Protein AF-A0A7Y4WKJ7-F1 (afdb_monomer_lite)

Sequence (105 aa):
PARAPDGDRYSGNDDFVRRARGNLYFWYYATLALFRVGGREWERWNTALQATLLPAQDEDGSWRPLDVYSEYAGDDDGERTYSTAMCVLSLEIYYRYFTPLLKVR

pLDDT: mean 82.93, std 15.84, range [37.53, 96.31]

Foldseek 3Di:
DLDACPVQADDDDCCCPVVVRLVLVVLLVVLLVQVVVDDPSNVVSLVVLCSHLVSQQDPVRFHARRDPVCVVVVHHPVRGVVVSVSSVSSNCNCVVPVDCVVPPD

Secondary structure (DSSP, 8-state):
-----TTTS--SHHHHHHS-TT-HHHHHHHHHHHHHH-HHHHHHHHHHHHHHHGGG--TTS-----SHHHHHHT--SS--HHHHHHHHHHHTHHHHH--GGG---

Radius of gyration: 14.6 Å; chains: 1; bounding box: 32×35×38 Å

Structure (mmCIF, N/CA/C/O backbone):
data_AF-A0A7Y4WKJ7-F1
#
_entry.id   AF-A0A7Y4WKJ7-F1
#
loop_
_atom_site.group_PDB
_atom_site.id
_atom_site.type_symbol
_atom_site.label_atom_id
_atom_site.label_alt_id
_atom_site.label_comp_id
_atom_site.label_asym_id
_atom_site.label_entity_id
_atom_site.label_seq_id
_atom_site.pdbx_PDB_ins_code
_atom_site.Cartn_x
_atom_site.Cartn_y
_atom_site.Cartn_z
_atom_site.occupancy
_atom_site.B_iso_or_equiv
_atom_site.auth_seq_id
_atom_site.auth_comp_id
_atom_site.auth_asym_id
_atom_site.auth_atom_id
_atom_site.pdbx_PDB_model_num
ATOM 1 N N . PRO A 1 1 ? 14.967 -15.045 3.866 1.00 37.53 1 PRO A N 1
ATOM 2 C CA . PRO A 1 1 ? 14.654 -14.124 2.751 1.00 37.53 1 PRO A CA 1
ATOM 3 C C . PRO A 1 1 ? 13.164 -13.766 2.745 1.00 37.53 1 PRO A C 1
ATOM 5 O O . PRO A 1 1 ? 12.325 -14.662 2.655 1.00 37.53 1 PRO A O 1
ATOM 8 N N . ALA A 1 2 ? 12.845 -12.481 2.926 1.00 39.16 2 ALA A N 1
ATOM 9 C CA . ALA A 1 2 ? 11.476 -11.997 2.811 1.00 39.16 2 ALA A CA 1
ATOM 10 C C . ALA A 1 2 ? 10.977 -12.318 1.396 1.00 39.16 2 ALA A C 1
ATOM 12 O O . ALA A 1 2 ? 11.627 -12.005 0.400 1.00 39.16 2 ALA A O 1
ATOM 13 N N . ARG A 1 3 ? 9.907 -13.109 1.320 1.00 44.72 3 ARG A N 1
ATOM 14 C CA . ARG A 1 3 ? 9.361 -13.590 0.057 1.00 44.72 3 ARG A CA 1
ATOM 15 C C . ARG A 1 3 ? 8.555 -12.437 -0.525 1.00 44.72 3 ARG A C 1
ATOM 17 O O . ARG A 1 3 ? 7.556 -12.055 0.076 1.00 44.72 3 ARG A O 1
ATOM 24 N N . ALA A 1 4 ? 9.000 -11.901 -1.660 1.00 54.78 4 ALA A N 1
ATOM 25 C CA . ALA A 1 4 ? 8.213 -10.958 -2.445 1.00 54.78 4 ALA A CA 1
ATOM 26 C C . ALA A 1 4 ? 6.790 -11.519 -2.653 1.00 54.78 4 ALA A C 1
ATOM 28 O O . ALA A 1 4 ? 6.624 -12.749 -2.680 1.00 54.78 4 ALA A O 1
ATOM 29 N N . PRO A 1 5 ? 5.765 -10.669 -2.822 1.00 56.06 5 PRO A N 1
ATOM 30 C CA . PRO A 1 5 ? 4.389 -11.085 -3.047 1.00 56.06 5 PRO A CA 1
ATOM 31 C C . PRO A 1 5 ? 4.231 -11.605 -4.486 1.00 56.06 5 PRO A C 1
ATOM 33 O O . PRO A 1 5 ? 3.405 -11.148 -5.267 1.00 56.06 5 PRO A O 1
ATOM 36 N N . ASP A 1 6 ? 5.023 -12.618 -4.854 1.00 57.69 6 ASP A N 1
ATOM 37 C CA . ASP A 1 6 ? 4.896 -13.390 -6.094 1.00 57.69 6 ASP A CA 1
ATOM 38 C C . ASP A 1 6 ? 3.503 -14.018 -6.201 1.00 57.69 6 ASP A C 1
ATOM 40 O O . ASP A 1 6 ? 2.977 -14.234 -7.290 1.00 57.69 6 ASP A O 1
ATOM 44 N N . GLY A 1 7 ? 2.884 -14.279 -5.046 1.00 61.84 7 GLY A N 1
ATOM 45 C CA . GLY A 1 7 ? 1.508 -14.724 -4.918 1.00 61.84 7 GLY A CA 1
ATOM 46 C C . GLY A 1 7 ? 0.464 -13.653 -5.223 1.00 61.84 7 GLY A C 1
ATOM 47 O O . GLY A 1 7 ? -0.699 -14.024 -5.304 1.00 61.84 7 GLY A O 1
ATOM 48 N N . ASP A 1 8 ? 0.831 -12.396 -5.455 1.00 64.00 8 ASP A N 1
ATOM 49 C CA . ASP A 1 8 ? -0.115 -11.321 -5.769 1.00 64.00 8 ASP A CA 1
ATOM 50 C C . ASP A 1 8 ? 0.181 -10.629 -7.093 1.00 64.00 8 ASP A C 1
ATOM 52 O O . ASP A 1 8 ? -0.595 -9.780 -7.507 1.00 64.00 8 ASP A O 1
ATOM 56 N N . ARG A 1 9 ? 1.240 -11.014 -7.809 1.00 70.25 9 ARG A N 1
ATOM 57 C CA . ARG A 1 9 ? 1.490 -10.471 -9.145 1.00 70.25 9 ARG A CA 1
ATOM 58 C C . ARG A 1 9 ? 0.316 -10.738 -10.078 1.00 70.25 9 ARG A C 1
ATOM 60 O O . ARG A 1 9 ? -0.233 -11.847 -10.123 1.00 70.25 9 ARG A O 1
ATOM 67 N N . TYR A 1 10 ? -0.027 -9.713 -10.852 1.00 66.88 10 TYR A N 1
ATOM 68 C CA . TYR A 1 10 ? -0.937 -9.847 -11.974 1.00 66.88 10 TYR A CA 1
ATOM 69 C C . TYR A 1 10 ? -0.486 -10.998 -12.886 1.00 66.88 10 TYR A C 1
ATOM 71 O O . TYR A 1 10 ? 0.651 -11.028 -13.352 1.00 66.88 10 TYR A O 1
ATOM 79 N N . SER A 1 11 ? -1.383 -11.959 -13.124 1.00 68.38 11 SER A N 1
ATOM 80 C CA . SER A 1 11 ? -1.116 -13.110 -14.000 1.00 68.38 11 SER A CA 1
ATOM 81 C C . SER A 1 11 ? -2.103 -13.238 -15.168 1.00 68.38 11 SER A C 1
ATOM 83 O O . SER A 1 11 ? -1.887 -14.039 -16.074 1.00 68.38 11 SER A O 1
ATOM 85 N N . GLY A 1 12 ? -3.170 -12.426 -15.178 1.00 73.81 12 GLY A N 1
ATOM 86 C CA . GLY A 1 12 ? -4.185 -12.407 -16.231 1.00 73.81 12 GLY A CA 1
ATOM 87 C C . GLY A 1 12 ? -5.455 -11.639 -15.846 1.00 73.81 12 GLY A C 1
ATOM 88 O O . GLY A 1 12 ? -5.694 -11.337 -14.674 1.00 73.81 12 GLY A O 1
ATOM 89 N N . ASN A 1 13 ? -6.295 -11.336 -16.842 1.00 70.00 13 ASN A N 1
ATOM 90 C CA . ASN A 1 13 ? -7.469 -10.463 -16.694 1.00 70.00 13 ASN A CA 1
ATOM 91 C C . ASN A 1 13 ? -8.471 -10.919 -15.618 1.00 70.00 13 ASN A C 1
ATOM 93 O O . ASN A 1 13 ? -9.022 -10.077 -14.914 1.00 70.00 13 ASN A O 1
ATOM 97 N N . ASP A 1 14 ? -8.707 -12.223 -15.449 1.00 71.50 14 ASP A N 1
ATOM 98 C CA . ASP A 1 14 ? -9.655 -12.708 -14.433 1.00 71.50 14 ASP A CA 1
ATOM 99 C C . ASP A 1 14 ? -9.168 -12.444 -13.000 1.00 71.50 14 ASP A C 1
ATOM 101 O O . ASP A 1 14 ? -9.959 -12.056 -12.136 1.00 71.50 14 ASP A O 1
ATOM 105 N N . ASP A 1 15 ? -7.867 -12.602 -12.746 1.00 69.50 15 ASP A N 1
ATOM 106 C CA . ASP A 1 15 ? -7.258 -12.323 -11.441 1.00 69.50 15 ASP A CA 1
ATOM 107 C C . ASP A 1 15 ? -7.350 -10.831 -11.093 1.00 69.50 15 ASP A C 1
ATOM 109 O O . ASP A 1 15 ? -7.636 -10.469 -9.951 1.00 69.50 15 ASP A O 1
ATOM 113 N N . PHE A 1 16 ? -7.190 -9.963 -12.089 1.00 66.00 16 PHE A N 1
ATOM 114 C CA . PHE A 1 16 ? -7.281 -8.517 -11.920 1.00 66.00 16 PHE A CA 1
ATOM 115 C C . PHE A 1 16 ? -8.720 -8.019 -11.747 1.00 66.00 16 PHE A C 1
ATOM 117 O O . PHE A 1 16 ? -9.006 -7.255 -10.827 1.00 66.00 16 PHE A O 1
ATOM 124 N N . VAL A 1 17 ? -9.640 -8.463 -12.612 1.00 66.19 17 VAL A N 1
ATOM 125 C CA . VAL A 1 17 ? -11.017 -7.945 -12.663 1.00 66.19 17 VAL A CA 1
ATOM 126 C C . VAL A 1 17 ? -11.900 -8.576 -11.590 1.00 66.19 17 VAL A C 1
ATOM 128 O O . VAL A 1 17 ? -12.709 -7.884 -10.977 1.00 66.19 17 VAL A O 1
ATOM 131 N N . ARG A 1 18 ? -11.779 -9.890 -11.358 1.00 64.19 18 ARG A N 1
ATOM 132 C CA . ARG A 1 18 ? -12.696 -10.619 -10.463 1.00 64.19 18 ARG A CA 1
ATOM 133 C C . ARG A 1 18 ? -12.141 -10.815 -9.061 1.00 64.19 18 ARG A C 1
ATOM 135 O O . ARG A 1 18 ? -12.924 -10.934 -8.123 1.00 64.19 18 ARG A O 1
ATOM 142 N N . ARG A 1 19 ? -10.816 -10.898 -8.918 1.00 68.50 19 ARG A N 1
ATOM 143 C CA . ARG A 1 19 ? -10.153 -11.169 -7.629 1.00 68.50 19 ARG A CA 1
ATOM 144 C C . ARG A 1 19 ? -9.359 -9.982 -7.096 1.00 68.50 19 ARG A C 1
ATOM 146 O O . ARG A 1 19 ? -8.927 -10.038 -5.950 1.00 68.50 19 ARG A O 1
ATOM 153 N N . ALA A 1 20 ? -9.180 -8.939 -7.910 1.00 66.38 20 ALA A N 1
ATOM 154 C CA . ALA A 1 20 ? -8.370 -7.765 -7.603 1.00 66.38 20 ALA A CA 1
ATOM 155 C C . ALA A 1 20 ? -6.954 -8.100 -7.095 1.00 66.38 20 ALA A C 1
ATOM 157 O O . ALA A 1 20 ? -6.376 -7.394 -6.263 1.00 66.38 20 ALA A O 1
ATOM 158 N N . ARG A 1 21 ? -6.394 -9.200 -7.603 1.00 73.12 21 ARG A N 1
ATOM 159 C CA . ARG A 1 21 ? -5.042 -9.655 -7.291 1.00 73.12 21 ARG A CA 1
ATOM 160 C C . ARG A 1 21 ? -4.036 -8.735 -7.977 1.00 73.12 21 ARG A C 1
ATOM 162 O O . ARG A 1 21 ? -4.194 -8.428 -9.158 1.00 73.12 21 ARG A O 1
ATOM 169 N N . GLY A 1 22 ? -3.058 -8.262 -7.213 1.00 75.25 22 GLY A N 1
ATOM 170 C CA . GLY A 1 22 ? -2.025 -7.335 -7.678 1.00 75.25 22 GLY A CA 1
ATOM 171 C C . GLY A 1 22 ? -2.491 -5.904 -7.872 1.00 75.25 22 GLY A C 1
ATOM 172 O O . GLY A 1 22 ? -1.654 -5.041 -8.055 1.00 75.25 22 GLY A O 1
ATOM 173 N N . ASN A 1 23 ? -3.795 -5.633 -7.788 1.00 86.81 23 ASN A N 1
ATOM 174 C CA . ASN A 1 23 ? -4.383 -4.341 -8.112 1.00 86.81 23 ASN A CA 1
ATOM 175 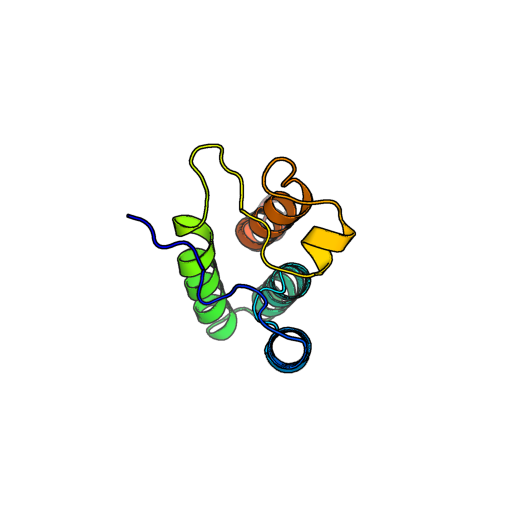C C . ASN A 1 23 ? -4.194 -3.339 -6.957 1.00 86.81 23 ASN A C 1
ATOM 177 O O . ASN A 1 23 ? -5.063 -3.200 -6.091 1.00 86.81 23 ASN A O 1
ATOM 181 N N . LEU A 1 24 ? -3.067 -2.628 -6.961 1.00 90.00 24 LEU A N 1
ATOM 182 C CA . LEU A 1 24 ? -2.692 -1.631 -5.959 1.00 90.00 24 LEU A CA 1
ATOM 183 C C . LEU A 1 24 ? -3.716 -0.492 -5.880 1.00 90.00 24 LEU A C 1
ATOM 185 O O . LEU A 1 24 ? -4.023 -0.006 -4.789 1.00 90.00 24 LEU A O 1
ATOM 189 N N . TYR A 1 25 ? -4.311 -0.119 -7.018 1.00 90.38 25 TYR A N 1
ATOM 190 C CA . TYR A 1 25 ? -5.411 0.847 -7.071 1.00 90.38 25 TYR A CA 1
ATOM 191 C C . TYR A 1 25 ? -6.609 0.384 -6.242 1.00 90.38 25 TYR A C 1
ATOM 193 O O . TYR A 1 25 ? -7.094 1.109 -5.369 1.00 90.38 25 TYR A O 1
ATOM 201 N N . PHE A 1 26 ? -7.060 -0.850 -6.460 1.00 91.25 26 PHE A N 1
ATOM 202 C CA . PHE A 1 26 ? -8.124 -1.448 -5.664 1.00 91.25 26 PHE A CA 1
ATOM 203 C C . PHE A 1 26 ? -7.724 -1.570 -4.192 1.00 91.25 26 PHE A C 1
ATOM 205 O O . PHE A 1 26 ? -8.537 -1.235 -3.333 1.00 91.25 26 PHE A O 1
ATOM 212 N N . TRP A 1 27 ? -6.495 -2.001 -3.884 1.00 92.31 27 TRP A N 1
ATOM 213 C CA . TRP A 1 27 ? -6.041 -2.183 -2.500 1.00 92.31 27 TRP A CA 1
ATOM 214 C C . TRP A 1 27 ? -6.133 -0.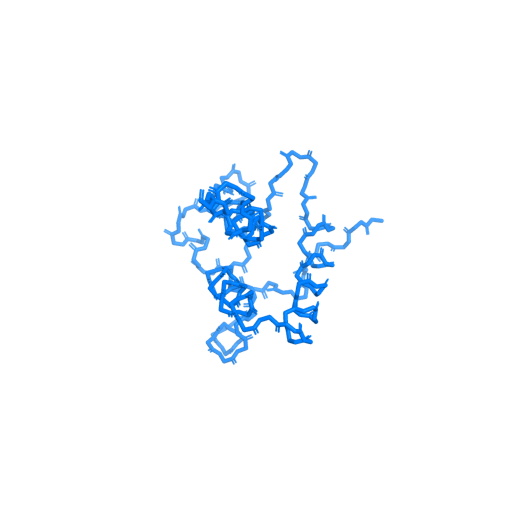889 -1.705 1.00 92.31 27 TRP A C 1
ATOM 216 O O . TRP A 1 27 ? -6.648 -0.909 -0.586 1.00 92.31 27 TRP A O 1
ATOM 226 N N . TYR A 1 28 ? -5.750 0.242 -2.292 1.00 94.06 28 TYR A N 1
ATOM 227 C CA . TYR A 1 28 ? -5.899 1.544 -1.648 1.00 94.06 28 TYR A CA 1
ATOM 228 C C . TYR A 1 28 ? -7.365 1.890 -1.341 1.00 94.06 28 TYR A C 1
ATOM 230 O O . TYR A 1 28 ? -7.703 2.224 -0.201 1.00 94.06 28 TYR A O 1
ATOM 238 N N . TYR A 1 29 ? -8.270 1.765 -2.317 1.00 93.75 29 TYR A N 1
ATOM 239 C CA . TYR A 1 29 ? -9.683 2.102 -2.095 1.00 93.75 29 TYR A CA 1
ATOM 240 C C . TYR A 1 29 ? -10.407 1.111 -1.179 1.00 93.75 29 TYR A C 1
ATOM 242 O O . TYR A 1 29 ? -11.233 1.529 -0.365 1.00 93.75 29 TYR A O 1
ATOM 250 N N . ALA A 1 30 ? -10.082 -0.180 -1.260 1.00 93.38 30 ALA A N 1
ATOM 251 C CA . ALA A 1 30 ? -10.576 -1.194 -0.335 1.00 93.38 30 ALA A CA 1
ATOM 252 C C . ALA A 1 30 ? -10.111 -0.892 1.094 1.00 93.38 30 ALA A C 1
ATOM 254 O O . ALA A 1 30 ? -10.920 -0.916 2.020 1.00 93.38 30 ALA A O 1
ATOM 255 N N . THR A 1 31 ? -8.845 -0.503 1.259 1.00 94.88 31 THR A N 1
ATOM 256 C CA . THR A 1 31 ? -8.276 -0.076 2.541 1.00 94.88 31 THR A CA 1
ATOM 257 C C . THR A 1 31 ? -9.017 1.134 3.111 1.00 94.88 31 THR A C 1
ATOM 259 O O . THR A 1 31 ? -9.432 1.103 4.268 1.00 94.88 31 THR A O 1
ATOM 262 N N . LEU A 1 32 ? -9.280 2.165 2.300 1.00 94.44 32 LEU A N 1
ATOM 263 C CA . LEU A 1 32 ? -10.071 3.331 2.713 1.00 94.44 32 LEU A CA 1
ATOM 264 C C . LEU A 1 32 ? -11.512 2.963 3.103 1.00 94.44 32 LEU A C 1
ATOM 266 O O . LEU A 1 32 ? -12.029 3.456 4.108 1.00 94.44 32 LEU A O 1
ATOM 270 N N . ALA A 1 33 ? -12.176 2.117 2.314 1.00 94.25 33 ALA A N 1
ATOM 271 C CA . ALA A 1 33 ? -13.549 1.696 2.576 1.00 94.25 33 ALA A CA 1
ATOM 272 C C . ALA A 1 33 ? -13.646 0.867 3.864 1.00 94.25 33 ALA A C 1
ATOM 274 O O . ALA A 1 33 ? -14.485 1.152 4.717 1.00 94.25 33 ALA A O 1
ATOM 275 N N . LEU A 1 34 ? -12.760 -0.114 4.037 1.00 94.94 34 LEU A N 1
ATOM 276 C CA . LEU A 1 34 ? -12.748 -0.992 5.205 1.00 94.94 34 LEU A CA 1
ATOM 277 C C . LEU A 1 34 ? -12.316 -0.250 6.465 1.00 94.94 34 LEU A C 1
ATOM 279 O O . LEU A 1 34 ? -12.900 -0.485 7.518 1.00 94.94 34 LEU A O 1
ATOM 283 N N . PHE A 1 35 ? -11.396 0.710 6.359 1.00 93.62 35 PHE A N 1
ATOM 284 C CA . PHE A 1 35 ? -11.078 1.611 7.466 1.00 93.62 35 PHE A CA 1
ATOM 285 C C . PHE A 1 35 ? -12.317 2.377 7.952 1.00 93.62 35 PHE A C 1
ATOM 287 O O . PHE A 1 35 ? -12.543 2.479 9.156 1.00 93.62 35 PHE A O 1
ATOM 294 N N . ARG A 1 36 ? -13.162 2.868 7.032 1.00 90.88 36 ARG A N 1
ATOM 295 C CA . ARG A 1 36 ? -14.428 3.539 7.384 1.00 90.88 36 ARG A CA 1
ATOM 296 C C . ARG A 1 36 ? -15.468 2.596 7.986 1.00 90.88 36 ARG A C 1
ATOM 298 O O . ARG A 1 36 ? -16.216 3.025 8.858 1.00 90.88 36 ARG A O 1
ATOM 305 N N . VAL A 1 37 ? -15.536 1.348 7.517 1.00 93.81 37 VAL A N 1
ATOM 306 C CA . VAL A 1 37 ? -16.409 0.313 8.103 1.00 93.81 37 VAL A CA 1
ATOM 307 C C . VAL A 1 37 ? -15.955 -0.033 9.525 1.00 93.81 37 VAL A C 1
ATOM 309 O O . VAL A 1 37 ? -16.787 -0.190 10.417 1.00 93.81 37 VAL A O 1
ATOM 312 N N . GLY A 1 38 ? -14.643 -0.106 9.752 1.00 90.88 38 GLY A N 1
ATOM 313 C CA . GLY A 1 38 ? -14.058 -0.429 11.047 1.00 90.88 38 GLY A CA 1
ATOM 314 C C . GLY A 1 38 ? -14.319 -1.873 11.491 1.00 90.88 38 GLY A C 1
ATOM 315 O O . GLY A 1 38 ? -14.653 -2.760 10.699 1.00 90.88 38 GLY A O 1
ATOM 316 N N . GLY A 1 39 ? -14.137 -2.113 12.791 1.00 93.94 39 GLY A N 1
ATOM 317 C CA . GLY A 1 39 ? -14.402 -3.400 13.432 1.00 93.94 39 GLY A CA 1
ATOM 318 C C . GLY A 1 39 ? -13.584 -4.564 12.866 1.00 93.94 39 GLY A C 1
ATOM 319 O O . GLY A 1 39 ? -12.462 -4.401 12.389 1.00 93.94 39 GLY A O 1
ATOM 320 N N . ARG A 1 40 ? -14.173 -5.762 12.908 1.00 96.00 40 ARG A N 1
ATOM 321 C CA . ARG A 1 40 ? -13.502 -7.017 12.539 1.00 96.00 40 ARG A CA 1
ATOM 322 C C . ARG A 1 40 ? -13.019 -7.051 11.086 1.00 96.00 40 ARG A C 1
ATOM 324 O O . ARG A 1 40 ? -11.971 -7.632 10.813 1.00 96.00 40 ARG A O 1
ATOM 331 N N . GLU A 1 41 ? -13.768 -6.459 10.157 1.00 94.31 41 GLU A N 1
ATOM 332 C CA . GLU A 1 41 ? -13.381 -6.454 8.740 1.00 94.31 41 GLU A CA 1
ATOM 333 C C . GLU A 1 41 ? -12.161 -5.567 8.497 1.00 94.31 41 GLU A C 1
ATOM 335 O O . GLU A 1 41 ? -11.251 -5.958 7.764 1.00 94.31 41 GLU A O 1
ATOM 340 N N . TRP A 1 42 ? -12.096 -4.418 9.177 1.00 94.44 42 TRP A N 1
ATOM 341 C CA . TRP A 1 42 ? -10.907 -3.573 9.182 1.00 94.44 42 TRP A CA 1
ATOM 342 C C . TRP A 1 42 ? -9.697 -4.297 9.769 1.00 94.44 42 TRP A C 1
ATOM 344 O O . TRP A 1 42 ? -8.645 -4.327 9.137 1.00 94.44 42 TRP A O 1
ATOM 354 N N . GLU A 1 43 ? -9.842 -4.907 10.947 1.00 95.56 43 GLU A N 1
ATOM 355 C CA . GLU A 1 43 ? -8.749 -5.631 11.607 1.00 95.56 43 GLU A CA 1
ATOM 356 C C . GLU A 1 43 ? -8.198 -6.738 10.705 1.00 95.56 43 GLU A C 1
ATOM 358 O O . GLU A 1 43 ? -6.996 -6.789 10.443 1.00 95.56 43 GLU A O 1
ATOM 363 N N . ARG A 1 44 ? -9.089 -7.569 10.148 1.00 96.06 44 ARG A N 1
ATOM 364 C CA . ARG A 1 44 ? -8.717 -8.651 9.232 1.00 96.06 44 ARG A CA 1
ATOM 365 C C . ARG A 1 44 ? -7.976 -8.126 8.003 1.00 96.06 44 ARG A C 1
ATOM 367 O O . ARG A 1 44 ? -6.956 -8.700 7.622 1.00 96.06 44 ARG A O 1
ATOM 374 N N . TRP A 1 45 ? -8.494 -7.072 7.374 1.00 95.00 45 TRP A N 1
ATOM 375 C CA . TRP A 1 45 ? -7.888 -6.493 6.178 1.00 95.00 45 TRP A CA 1
ATOM 376 C C . TRP A 1 45 ? -6.531 -5.863 6.470 1.00 95.00 45 TRP A C 1
ATOM 378 O O . TRP A 1 45 ? -5.555 -6.183 5.801 1.00 95.00 45 TRP A O 1
ATOM 388 N N . ASN A 1 46 ? -6.448 -5.013 7.492 1.00 94.81 46 ASN A N 1
ATOM 389 C CA . ASN A 1 46 ? -5.230 -4.295 7.846 1.00 94.81 46 ASN A CA 1
ATOM 390 C C . ASN A 1 46 ? -4.097 -5.257 8.232 1.00 94.81 46 ASN A C 1
ATOM 392 O O . ASN A 1 46 ? -2.964 -5.081 7.790 1.00 94.81 46 ASN A O 1
ATOM 396 N N . THR A 1 47 ? -4.401 -6.321 8.986 1.00 95.38 47 THR A N 1
ATOM 397 C CA . THR A 1 47 ? -3.417 -7.368 9.293 1.00 95.38 47 THR A CA 1
ATOM 398 C C . THR A 1 47 ? -2.905 -8.054 8.026 1.00 95.38 47 THR A C 1
ATOM 400 O O . THR A 1 47 ? -1.696 -8.228 7.879 1.00 95.38 47 THR A O 1
ATOM 403 N N . ALA A 1 48 ? -3.793 -8.417 7.095 1.00 93.69 48 ALA A N 1
ATOM 404 C CA . ALA A 1 48 ? -3.394 -9.056 5.842 1.00 93.69 48 ALA A CA 1
ATOM 405 C C . ALA A 1 48 ? -2.571 -8.114 4.945 1.00 93.69 48 ALA A C 1
ATOM 407 O O . ALA A 1 48 ? -1.544 -8.521 4.401 1.00 93.69 48 ALA A O 1
ATOM 408 N N . LEU A 1 49 ? -2.984 -6.848 4.837 1.00 93.38 49 LEU A N 1
ATOM 409 C CA . LEU A 1 49 ? -2.293 -5.822 4.060 1.00 93.38 49 LEU A CA 1
ATOM 410 C C . LEU A 1 49 ? -0.864 -5.604 4.578 1.00 93.38 49 LEU A C 1
ATOM 412 O O . LEU 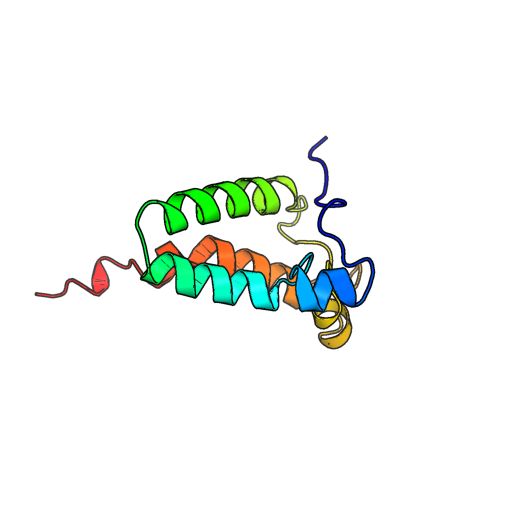A 1 49 ? 0.080 -5.648 3.795 1.00 93.38 49 LEU A O 1
ATOM 416 N N . GLN A 1 50 ? -0.683 -5.443 5.894 1.00 94.06 50 GLN A N 1
ATOM 417 C CA . GLN A 1 50 ? 0.644 -5.269 6.499 1.00 94.06 50 GLN A CA 1
ATOM 418 C C . GLN A 1 50 ? 1.529 -6.505 6.320 1.00 94.06 50 GLN A C 1
ATOM 420 O O . GLN A 1 50 ? 2.700 -6.373 5.966 1.00 94.06 50 GLN A O 1
ATOM 425 N N . ALA A 1 51 ? 0.970 -7.704 6.509 1.00 93.44 51 ALA A N 1
ATOM 426 C CA . ALA A 1 51 ? 1.695 -8.956 6.298 1.00 93.44 51 ALA A CA 1
ATOM 427 C C . ALA A 1 51 ? 2.132 -9.157 4.836 1.00 93.44 51 ALA A C 1
ATOM 429 O O . ALA A 1 51 ? 3.092 -9.881 4.585 1.00 93.44 51 ALA A O 1
ATOM 430 N N . THR A 1 52 ? 1.443 -8.514 3.890 1.00 90.38 52 THR A N 1
ATOM 431 C CA . THR A 1 52 ? 1.753 -8.579 2.458 1.00 90.38 52 THR A CA 1
ATOM 432 C C . THR A 1 52 ? 2.756 -7.503 2.051 1.00 90.38 52 THR A C 1
ATOM 434 O O . THR A 1 52 ? 3.760 -7.813 1.417 1.00 90.38 52 THR A O 1
ATOM 437 N N . LEU A 1 53 ? 2.518 -6.242 2.426 1.00 93.06 53 LEU A N 1
ATOM 438 C CA . LEU A 1 53 ? 3.308 -5.110 1.942 1.00 93.06 53 LEU A CA 1
ATOM 439 C C . LEU A 1 53 ? 4.631 -4.928 2.688 1.00 93.06 53 LEU A C 1
ATOM 441 O O . LEU A 1 53 ? 5.633 -4.634 2.045 1.00 93.06 53 LEU A O 1
ATOM 445 N N . LEU A 1 54 ? 4.678 -5.116 4.011 1.00 94.81 54 LEU A N 1
ATOM 446 C CA . LEU A 1 54 ? 5.901 -4.835 4.776 1.00 94.81 54 LEU A CA 1
ATOM 447 C C . LEU A 1 54 ? 7.075 -5.752 4.393 1.00 94.81 54 LEU A C 1
ATOM 449 O O . LEU A 1 54 ? 8.173 -5.241 4.197 1.00 94.81 54 LEU A O 1
ATOM 453 N N . PRO A 1 55 ? 6.895 -7.077 4.213 1.00 94.25 55 PRO A N 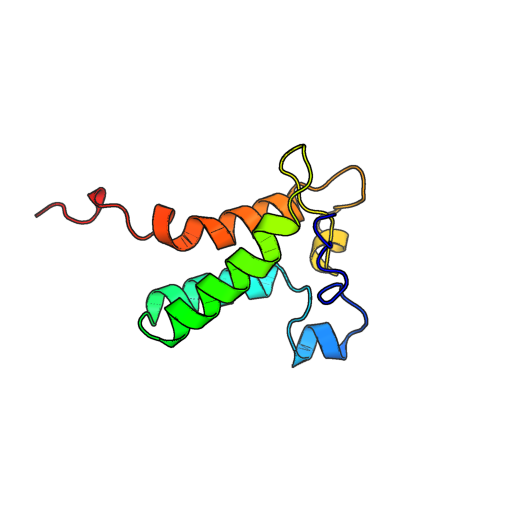1
ATOM 454 C CA . PRO A 1 55 ? 7.987 -7.938 3.754 1.00 94.25 55 PRO A CA 1
ATOM 455 C C . PRO A 1 55 ? 8.352 -7.736 2.277 1.00 94.25 55 PRO A C 1
ATOM 457 O O . PRO A 1 55 ? 9.375 -8.246 1.832 1.00 94.25 55 PRO A O 1
ATOM 460 N N . ALA A 1 56 ? 7.489 -7.063 1.513 1.00 91.75 56 ALA A N 1
ATOM 461 C CA . ALA A 1 56 ? 7.659 -6.813 0.087 1.00 91.75 56 ALA A CA 1
ATOM 462 C C . ALA A 1 56 ? 8.432 -5.526 -0.225 1.00 91.75 56 ALA A C 1
ATOM 464 O O . ALA A 1 56 ? 8.718 -5.278 -1.395 1.00 91.75 56 ALA A O 1
ATOM 465 N N . GLN A 1 57 ? 8.701 -4.701 0.789 1.00 95.56 57 GLN A N 1
ATOM 466 C CA . GLN A 1 57 ? 9.448 -3.461 0.635 1.00 95.56 57 GLN A CA 1
ATOM 467 C C . GLN A 1 57 ? 10.929 -3.779 0.385 1.00 95.56 57 GLN A C 1
ATOM 469 O O . GLN A 1 57 ? 11.535 -4.533 1.151 1.00 95.56 57 GLN A O 1
ATOM 474 N N . ASP A 1 58 ? 11.501 -3.215 -0.678 1.00 95.38 58 ASP A N 1
ATOM 475 C CA . ASP A 1 58 ? 12.934 -3.325 -0.964 1.00 95.38 58 ASP A CA 1
ATOM 476 C C . ASP A 1 58 ? 13.745 -2.433 0.010 1.00 95.38 58 ASP A C 1
ATOM 478 O O . ASP A 1 58 ? 13.201 -1.570 0.702 1.00 95.38 58 ASP A O 1
ATOM 482 N N . GLU A 1 59 ? 15.065 -2.644 0.102 1.00 95.56 59 GLU A N 1
ATOM 483 C CA . GLU A 1 59 ? 15.937 -1.933 1.061 1.00 95.56 59 GLU A CA 1
ATOM 484 C C . GLU A 1 59 ? 15.951 -0.405 0.874 1.00 95.56 59 GLU A C 1
ATOM 486 O O . GLU A 1 59 ? 16.184 0.336 1.829 1.00 95.56 59 GLU A O 1
ATOM 491 N N . ASP A 1 60 ? 15.682 0.068 -0.344 1.00 94.56 60 ASP A N 1
ATOM 492 C CA . ASP A 1 60 ? 15.561 1.490 -0.683 1.00 94.56 60 ASP A CA 1
ATOM 493 C C . ASP A 1 60 ? 14.193 2.094 -0.316 1.00 94.56 60 ASP A C 1
ATOM 495 O O . ASP A 1 60 ? 13.965 3.290 -0.499 1.00 94.56 60 ASP A O 1
ATOM 499 N N . GLY A 1 61 ? 13.285 1.276 0.223 1.00 95.19 61 GLY A N 1
ATOM 500 C CA . GLY A 1 61 ? 11.939 1.662 0.616 1.00 95.19 61 GLY A CA 1
ATOM 501 C C . GLY A 1 61 ? 10.897 1.565 -0.500 1.00 95.19 61 GLY A C 1
ATOM 502 O O . GLY A 1 61 ? 9.727 1.854 -0.233 1.00 95.19 61 GLY A O 1
ATOM 503 N N . SER A 1 62 ? 11.283 1.166 -1.716 1.00 95.56 62 SER A N 1
ATOM 504 C CA . SER A 1 62 ? 10.376 1.031 -2.858 1.00 95.56 62 SER A CA 1
ATOM 505 C C . SER A 1 62 ? 9.597 -0.288 -2.845 1.00 95.56 62 SER A C 1
ATOM 507 O O . SER A 1 62 ? 9.944 -1.248 -2.152 1.00 95.56 62 SER A O 1
ATOM 509 N N . TRP A 1 63 ? 8.538 -0.347 -3.654 1.00 93.94 63 TRP A N 1
ATOM 510 C CA . TRP A 1 63 ? 7.874 -1.599 -4.014 1.00 93.94 63 TRP A CA 1
ATOM 511 C C . TRP A 1 63 ? 7.987 -1.833 -5.508 1.00 93.94 63 TRP A C 1
ATOM 513 O O . TRP A 1 63 ? 7.791 -0.922 -6.311 1.00 93.94 63 TRP A O 1
ATOM 523 N N . ARG A 1 64 ? 8.270 -3.081 -5.880 1.00 92.12 64 ARG A N 1
ATOM 524 C CA . ARG A 1 64 ? 8.286 -3.493 -7.283 1.00 92.12 64 ARG A CA 1
ATOM 525 C C . ARG A 1 64 ? 6.896 -3.342 -7.914 1.00 92.12 64 ARG A C 1
ATOM 527 O O . ARG A 1 64 ? 5.907 -3.536 -7.206 1.00 92.12 64 ARG A O 1
ATOM 534 N N . PRO A 1 65 ? 6.808 -3.096 -9.230 1.00 89.56 65 PRO A N 1
ATOM 535 C CA . PRO A 1 65 ? 5.538 -3.084 -9.953 1.00 89.56 65 PRO A CA 1
ATOM 536 C C . PRO A 1 65 ? 4.800 -4.426 -9.855 1.00 89.56 65 PRO A C 1
ATOM 538 O O . PRO A 1 65 ? 5.416 -5.495 -9.954 1.00 89.56 65 PRO A O 1
ATOM 541 N N . LEU A 1 66 ? 3.479 -4.379 -9.642 1.00 83.06 66 LEU A N 1
ATOM 542 C CA . LEU A 1 66 ? 2.647 -5.570 -9.395 1.00 83.06 66 LEU A CA 1
ATOM 543 C C . LEU A 1 66 ? 1.421 -5.691 -10.314 1.00 83.06 66 LEU A C 1
ATOM 545 O O . LEU A 1 66 ? 0.883 -6.799 -10.429 1.00 83.06 66 LEU A O 1
ATOM 549 N N . ASP A 1 67 ? 0.994 -4.610 -10.977 1.00 82.25 67 ASP A N 1
ATOM 550 C CA . ASP A 1 67 ? -0.182 -4.611 -11.852 1.00 82.25 67 ASP A CA 1
ATOM 551 C C . ASP A 1 67 ? -0.029 -3.807 -13.147 1.00 82.25 67 ASP A C 1
ATOM 553 O O . ASP A 1 67 ? 0.962 -3.134 -13.412 1.00 82.25 67 ASP A O 1
ATOM 557 N N . VAL A 1 68 ? -1.077 -3.906 -13.964 1.00 82.69 68 VAL A N 1
ATOM 558 C CA . VAL A 1 68 ? -1.242 -3.182 -15.224 1.00 82.69 68 VAL A CA 1
ATOM 559 C C . VAL A 1 68 ? -1.296 -1.659 -15.038 1.00 82.69 68 VAL A C 1
ATOM 561 O O . VAL A 1 68 ? -0.946 -0.923 -15.954 1.00 82.69 68 VAL A O 1
ATOM 564 N N . TYR A 1 69 ? -1.725 -1.152 -13.878 1.00 86.00 69 TYR A N 1
ATOM 565 C CA . TYR A 1 69 ? -1.733 0.290 -13.627 1.00 86.00 69 TYR A CA 1
ATOM 566 C C . TYR A 1 69 ? -0.330 0.820 -13.357 1.00 86.00 69 TYR A C 1
ATOM 568 O O . TYR A 1 69 ? -0.054 1.947 -13.760 1.00 86.00 69 TYR A O 1
ATOM 576 N N . SER A 1 70 ? 0.554 0.017 -12.759 1.00 88.19 70 SER A N 1
ATOM 577 C CA . SER A 1 70 ? 1.983 0.321 -12.694 1.00 88.19 70 SER A CA 1
ATOM 578 C C . SER A 1 70 ? 2.545 0.519 -14.107 1.00 88.19 70 SER A C 1
ATOM 580 O O . SER A 1 70 ? 3.132 1.560 -14.383 1.00 88.19 70 SER A O 1
ATOM 582 N N . GLU A 1 71 ? 2.260 -0.396 -15.041 1.00 84.44 71 GLU A N 1
ATOM 583 C CA . GLU A 1 71 ? 2.697 -0.257 -16.442 1.00 84.44 71 GLU A CA 1
ATOM 584 C C . GLU A 1 71 ? 2.136 1.018 -17.098 1.00 84.44 71 GLU A C 1
ATOM 586 O O . GLU A 1 71 ? 2.882 1.790 -17.699 1.00 84.44 71 GLU A O 1
ATOM 591 N N . TYR A 1 72 ? 0.836 1.297 -16.936 1.00 87.56 72 TYR A N 1
ATOM 592 C CA . TYR A 1 72 ? 0.230 2.532 -17.453 1.00 87.56 72 TYR A CA 1
ATOM 593 C C . TYR A 1 72 ? 0.812 3.808 -16.832 1.00 87.56 72 TYR A C 1
ATOM 595 O O . TYR A 1 72 ? 0.827 4.850 -17.490 1.00 87.56 72 TYR A O 1
ATOM 603 N N . ALA A 1 73 ? 1.263 3.746 -15.579 1.00 89.38 73 ALA A N 1
ATOM 604 C CA . ALA A 1 73 ? 1.915 4.853 -14.889 1.00 89.38 73 ALA A CA 1
ATOM 605 C C . ALA A 1 73 ? 3.394 5.022 -15.284 1.00 89.38 73 ALA A C 1
ATOM 607 O O . ALA A 1 73 ? 3.999 6.025 -14.908 1.00 89.38 73 ALA A O 1
ATOM 608 N N . GLY A 1 74 ? 3.949 4.091 -16.069 1.00 90.00 74 GLY A N 1
ATOM 609 C CA . GLY A 1 74 ? 5.349 4.094 -16.490 1.00 90.00 74 GLY A CA 1
ATOM 610 C C . GLY A 1 74 ? 6.308 3.485 -15.469 1.00 90.00 74 GLY A C 1
ATOM 611 O O . GLY A 1 74 ? 7.510 3.705 -15.584 1.00 90.00 74 GLY A O 1
ATOM 612 N N . ASP A 1 75 ? 5.797 2.744 -14.486 1.00 93.50 75 ASP A N 1
ATOM 613 C CA . ASP A 1 75 ? 6.634 2.018 -13.539 1.00 93.50 75 ASP A CA 1
ATOM 614 C C . ASP A 1 75 ? 7.312 0.808 -14.218 1.00 93.50 75 ASP A C 1
ATOM 616 O O . ASP A 1 75 ? 6.679 0.038 -14.947 1.00 93.50 75 ASP A O 1
ATOM 620 N N . ASP A 1 76 ? 8.583 0.589 -13.898 1.00 90.38 76 ASP A N 1
ATOM 621 C CA . ASP A 1 76 ? 9.391 -0.571 -14.259 1.00 90.38 76 ASP A CA 1
ATOM 622 C C . ASP A 1 76 ? 10.373 -0.947 -13.120 1.00 90.38 76 ASP A C 1
ATOM 624 O O . ASP A 1 76 ? 10.179 -0.602 -11.953 1.00 90.38 76 ASP A O 1
ATOM 628 N N . ASP A 1 77 ? 11.414 -1.735 -13.405 1.00 86.38 77 ASP A N 1
ATOM 629 C CA . ASP A 1 77 ? 12.389 -2.117 -12.375 1.00 86.38 77 ASP A CA 1
ATOM 630 C C . ASP A 1 77 ? 13.260 -0.938 -11.889 1.00 86.38 77 ASP A C 1
ATOM 632 O O . ASP A 1 77 ? 13.829 -1.050 -10.798 1.00 86.38 77 ASP A O 1
ATOM 636 N N . GLY A 1 78 ? 13.353 0.156 -12.654 1.00 87.75 78 GLY A N 1
ATOM 637 C CA . GLY A 1 78 ? 14.105 1.377 -12.347 1.00 87.75 78 GLY A CA 1
ATOM 638 C C . GLY A 1 78 ? 13.247 2.579 -11.927 1.00 87.75 78 GLY A C 1
ATOM 639 O O . GLY A 1 78 ? 13.731 3.399 -11.149 1.00 87.75 78 GLY A O 1
ATOM 640 N N . GLU A 1 79 ? 11.994 2.673 -12.376 1.00 90.69 79 GLU A N 1
ATOM 641 C CA . GLU A 1 79 ? 11.018 3.692 -11.963 1.00 90.69 79 GLU A CA 1
ATOM 642 C C . GLU A 1 79 ? 9.860 3.036 -11.204 1.00 90.69 79 GLU A C 1
ATOM 644 O O . GLU A 1 79 ? 9.183 2.159 -11.722 1.00 90.69 79 GLU A O 1
ATOM 649 N N . ARG A 1 80 ? 9.636 3.414 -9.944 1.00 94.44 80 ARG A N 1
ATOM 650 C CA . ARG A 1 80 ? 8.681 2.714 -9.057 1.00 94.44 80 ARG A CA 1
AT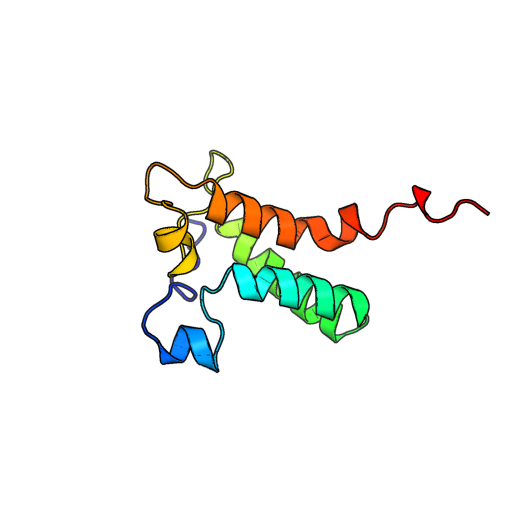OM 651 C C . ARG A 1 80 ? 7.774 3.665 -8.295 1.00 94.44 80 ARG A C 1
ATOM 653 O O . ARG A 1 80 ? 7.249 3.310 -7.231 1.00 94.44 80 ARG A O 1
ATOM 660 N N . THR A 1 81 ? 7.651 4.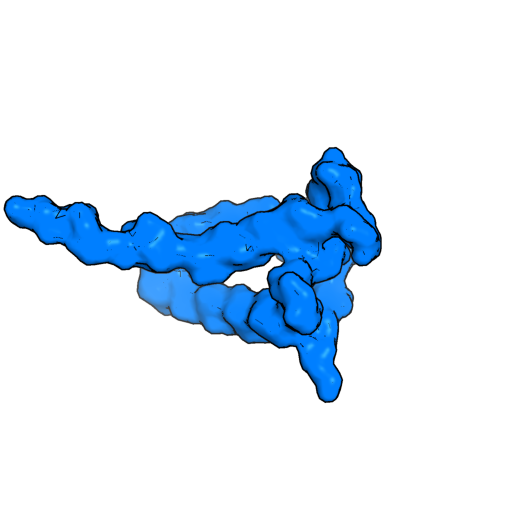900 -8.778 1.00 95.38 81 THR A N 1
ATOM 661 C CA . THR A 1 81 ? 6.936 5.966 -8.077 1.00 95.38 81 THR A CA 1
ATOM 662 C C . THR A 1 81 ? 5.480 5.595 -7.823 1.00 95.38 81 THR A C 1
ATOM 664 O O . THR A 1 81 ? 5.009 5.767 -6.695 1.00 95.38 81 THR A O 1
ATOM 667 N N . TYR A 1 82 ? 4.761 5.061 -8.815 1.00 94.94 82 TYR A N 1
ATOM 668 C CA . TYR A 1 82 ? 3.343 4.742 -8.646 1.00 94.94 82 TYR A CA 1
ATOM 669 C C . TYR A 1 82 ? 3.143 3.618 -7.628 1.00 94.94 82 TYR A C 1
ATOM 671 O O . TYR A 1 82 ? 2.393 3.779 -6.663 1.00 94.94 82 TYR A O 1
ATOM 679 N N . SER A 1 83 ? 3.846 2.502 -7.801 1.00 94.44 83 SER A N 1
ATOM 680 C CA . SER A 1 83 ? 3.696 1.316 -6.954 1.00 94.44 83 SER A CA 1
ATOM 681 C C . SER A 1 83 ? 4.073 1.635 -5.511 1.00 94.44 83 SER A C 1
ATOM 683 O O . SER A 1 83 ? 3.335 1.301 -4.582 1.00 94.44 83 SER A O 1
ATOM 685 N N . THR A 1 84 ? 5.162 2.385 -5.324 1.00 96.31 84 THR A N 1
ATOM 686 C CA . THR A 1 84 ? 5.597 2.853 -4.004 1.00 96.31 84 THR A CA 1
ATOM 687 C C . THR A 1 84 ? 4.556 3.774 -3.373 1.00 96.31 84 THR A C 1
ATOM 689 O O . THR A 1 84 ? 4.148 3.540 -2.233 1.00 96.31 84 THR A O 1
ATOM 692 N N . ALA A 1 85 ? 4.062 4.778 -4.107 1.00 96.25 85 ALA A N 1
ATOM 693 C CA . ALA A 1 85 ? 3.043 5.690 -3.598 1.00 96.25 85 ALA A CA 1
ATOM 694 C C . ALA A 1 85 ? 1.771 4.941 -3.177 1.00 96.25 85 ALA A C 1
ATOM 696 O O . ALA A 1 85 ? 1.240 5.186 -2.096 1.00 96.25 85 ALA A O 1
ATOM 697 N N . MET A 1 86 ? 1.301 3.988 -3.980 1.00 95.69 86 MET A N 1
ATOM 698 C CA . MET A 1 86 ? 0.087 3.226 -3.685 1.00 95.69 86 MET A CA 1
ATOM 699 C C . MET A 1 86 ? 0.228 2.325 -2.452 1.00 95.69 86 MET A C 1
ATOM 701 O O . MET A 1 86 ? -0.693 2.267 -1.625 1.00 95.69 86 MET A O 1
ATOM 705 N N . CYS A 1 87 ? 1.377 1.666 -2.283 1.00 95.38 87 CYS A N 1
ATOM 706 C CA . CYS A 1 87 ? 1.679 0.881 -1.085 1.00 95.38 87 CYS A CA 1
ATOM 707 C C . CYS A 1 87 ? 1.712 1.764 0.170 1.00 95.38 87 CYS A C 1
ATOM 709 O O . CYS A 1 87 ? 1.037 1.455 1.156 1.00 95.38 87 CYS A O 1
ATOM 711 N N . VAL A 1 88 ? 2.417 2.899 0.111 1.00 96.31 88 VAL A N 1
ATOM 712 C CA . VAL A 1 88 ? 2.504 3.861 1.221 1.00 96.31 88 VAL A CA 1
ATOM 713 C C . VAL A 1 88 ? 1.125 4.415 1.577 1.00 96.31 88 VAL A C 1
ATOM 715 O O . VAL A 1 88 ? 0.711 4.333 2.730 1.00 96.31 88 VAL A O 1
ATOM 718 N N . LEU A 1 89 ? 0.356 4.895 0.594 1.00 95.25 89 LEU A N 1
ATOM 719 C CA . LEU A 1 89 ? -0.989 5.439 0.815 1.00 95.25 89 LEU A CA 1
ATOM 720 C C . LEU A 1 89 ? -1.929 4.428 1.484 1.00 95.25 89 LEU A C 1
ATOM 722 O O . LEU A 1 89 ? -2.783 4.822 2.284 1.00 95.25 89 LEU A O 1
ATOM 726 N N . SER A 1 90 ? -1.776 3.143 1.161 1.00 95.19 90 SER A N 1
ATOM 727 C CA . SER A 1 90 ? -2.549 2.060 1.773 1.00 95.19 90 SER A CA 1
ATOM 728 C C . SER A 1 90 ? -2.131 1.830 3.232 1.00 95.19 90 SER A C 1
ATOM 730 O O . SER A 1 90 ? -2.990 1.762 4.110 1.00 95.19 90 SER A O 1
ATOM 732 N N . LEU A 1 91 ? -0.827 1.785 3.519 1.00 95.38 91 LEU A N 1
ATOM 733 C CA . LEU A 1 91 ? -0.301 1.625 4.883 1.00 95.38 91 LEU A CA 1
ATOM 734 C C . LEU A 1 91 ? -0.581 2.843 5.780 1.00 95.38 91 LEU A C 1
ATOM 736 O O . LEU A 1 91 ? -0.738 2.704 6.991 1.00 95.38 91 LEU A O 1
ATOM 740 N N . GLU A 1 92 ? -0.689 4.036 5.201 1.00 94.38 92 GLU A N 1
ATOM 741 C CA . GLU A 1 92 ? -0.860 5.281 5.950 1.00 94.38 92 GLU A CA 1
ATOM 742 C C . GLU A 1 92 ? -2.316 5.667 6.232 1.00 94.38 92 GLU A C 1
ATOM 744 O O . GLU A 1 92 ? -2.563 6.699 6.867 1.00 94.38 92 GLU A O 1
ATOM 749 N N . ILE A 1 93 ? -3.299 4.874 5.785 1.00 91.81 93 ILE A N 1
ATOM 750 C CA . ILE A 1 93 ? -4.713 5.276 5.806 1.00 91.81 93 ILE A CA 1
ATOM 751 C C . ILE A 1 93 ? -5.164 5.749 7.198 1.00 91.81 93 ILE A C 1
ATOM 753 O O . ILE A 1 93 ? -5.777 6.807 7.345 1.00 91.81 93 ILE A O 1
ATOM 757 N N . TYR A 1 94 ? -4.791 5.024 8.250 1.00 85.56 94 TYR A N 1
ATOM 758 C CA . TYR A 1 94 ? -5.203 5.338 9.612 1.00 85.56 94 TYR A CA 1
ATOM 759 C C . TYR A 1 94 ? -4.379 6.477 10.215 1.00 85.56 94 TYR A C 1
ATOM 761 O O . TYR A 1 94 ? -4.908 7.210 11.035 1.00 85.56 94 TYR A O 1
ATOM 769 N N . TYR A 1 95 ? -3.144 6.726 9.780 1.00 85.38 95 TYR A N 1
ATOM 770 C CA . TYR A 1 95 ? -2.397 7.909 10.227 1.00 85.38 95 TYR A CA 1
ATOM 771 C C . TYR A 1 95 ? -2.947 9.202 9.615 1.00 85.38 95 TYR A C 1
ATOM 773 O O . TYR A 1 95 ? -3.010 10.237 10.280 1.00 85.38 95 TYR A O 1
ATOM 781 N N . ARG A 1 96 ? -3.401 9.137 8.359 1.00 80.62 96 ARG A N 1
ATOM 782 C CA . ARG A 1 96 ? -3.928 10.294 7.621 1.00 80.62 96 ARG A CA 1
ATOM 783 C C . ARG A 1 96 ? -5.340 10.669 8.060 1.00 80.62 96 ARG A C 1
ATOM 785 O O . ARG A 1 96 ? -5.637 11.852 8.208 1.00 80.62 96 ARG A O 1
ATOM 792 N N . TYR A 1 97 ? -6.196 9.673 8.290 1.00 75.69 97 TYR A N 1
ATOM 793 C CA . TYR A 1 97 ? -7.609 9.888 8.621 1.00 75.69 97 TYR A CA 1
ATOM 794 C C . TYR A 1 97 ? -7.934 9.753 10.117 1.00 75.69 97 TYR A C 1
ATOM 796 O O . TYR A 1 97 ? -9.020 10.151 10.534 1.00 75.69 97 TYR A O 1
ATOM 804 N N . PHE A 1 98 ? -7.003 9.260 10.941 1.00 65.88 98 PHE A N 1
ATOM 805 C CA . PHE A 1 98 ? -7.098 9.280 12.403 1.00 65.88 98 PHE A CA 1
ATOM 806 C C . PHE A 1 98 ? -6.083 10.268 12.990 1.00 65.88 98 PHE A C 1
ATOM 808 O O . PHE A 1 98 ? -5.206 9.912 13.773 1.00 65.88 98 PHE A O 1
ATOM 815 N N . THR A 1 99 ? -6.187 11.544 12.625 1.00 55.19 99 THR A N 1
ATOM 816 C CA . THR A 1 99 ? -5.438 12.592 13.325 1.00 55.19 99 THR A CA 1
ATOM 817 C C . THR A 1 99 ? -6.217 13.031 14.573 1.00 55.19 99 THR A C 1
ATOM 819 O O . THR A 1 99 ? -7.370 13.456 14.459 1.00 55.19 99 THR A O 1
ATOM 822 N N . PRO A 1 100 ? -5.604 13.030 15.775 1.00 53.12 100 PRO A N 1
ATOM 823 C CA . PRO A 1 100 ? -6.159 13.687 16.965 1.00 53.12 100 PRO A CA 1
ATOM 824 C C . PRO A 1 100 ? -6.515 15.168 16.737 1.00 53.12 100 PRO A C 1
ATOM 826 O O . PRO A 1 100 ? -7.315 15.723 17.481 1.00 53.12 100 PRO A O 1
ATOM 829 N N . LEU A 1 101 ? -5.973 15.789 15.683 1.00 49.91 101 LEU A N 1
ATOM 830 C CA . LEU A 1 101 ? -6.260 17.163 15.261 1.00 49.91 101 LEU A CA 1
ATOM 831 C C . LEU A 1 101 ? -7.692 17.379 14.738 1.00 49.91 101 LEU A C 1
ATOM 833 O O . LEU A 1 101 ? -8.130 18.519 14.663 1.00 49.91 101 LEU A O 1
ATOM 837 N N . LEU A 1 102 ? -8.447 16.321 14.417 1.00 51.09 102 LEU A N 1
ATOM 838 C CA . LEU A 1 102 ? -9.883 16.424 14.107 1.00 51.09 102 LEU A CA 1
ATOM 839 C C . LEU A 1 102 ? -10.772 16.347 15.358 1.00 51.09 102 LEU A C 1
ATOM 841 O O . LEU A 1 102 ? -11.987 16.499 15.266 1.00 51.09 102 LEU A O 1
ATOM 845 N N . LYS A 1 103 ? -10.177 16.147 16.541 1.00 50.06 103 LYS A N 1
ATOM 846 C CA . LYS A 1 103 ? -10.847 16.306 17.836 1.00 50.06 103 LYS A CA 1
ATOM 847 C C . LYS A 1 103 ? -10.548 17.689 18.422 1.00 50.06 103 LYS A C 1
ATOM 849 O O . LYS A 1 103 ? -10.171 17.793 19.585 1.00 50.06 103 LYS A O 1
ATOM 854 N N . VAL A 1 104 ? -10.710 18.754 17.636 1.00 48.44 104 VAL A N 1
ATOM 855 C CA . VAL A 1 104 ? -10.923 20.080 18.231 1.00 48.44 104 VAL A CA 1
ATOM 856 C C . VAL A 1 104 ? -12.367 20.085 18.727 1.00 48.44 104 VAL A C 1
ATOM 858 O O . VAL A 1 104 ? -13.300 20.019 17.930 1.00 48.44 104 VAL A O 1
ATOM 861 N N . ARG A 1 105 ? -12.527 20.037 20.051 1.00 46.62 105 ARG A N 1
ATOM 862 C CA . ARG A 1 105 ? -13.778 20.412 20.713 1.00 46.62 105 ARG A CA 1
ATOM 863 C C . ARG A 1 105 ? -13.904 21.925 20.738 1.00 46.62 105 ARG A C 1
ATOM 865 O O . ARG A 1 105 ? -12.852 22.573 20.928 1.00 46.62 105 ARG A O 1
#